Protein AF-A0A973M4M9-F1 (afdb_monomer_lite)

Secondary structure (DSSP, 8-state):
----EEEEEETTEEEEEE-HHHHHHS-HHHHHHHHHHHHHHHHTTHHHHHHHHHHHHHH-TT-HHHHHHHHHHHHHHHHHHHHHHTTTS-HHHHHHHHHHHHHHHHHHHTT-------S------------HHHHHHHHHHHHHHSPPPPPPHHHHHHHHHHHHHHHHHHHHHHHTHHHH-

Structure (mmCIF, N/CA/C/O backbone):
data_AF-A0A973M4M9-F1
#
_entry.id   AF-A0A973M4M9-F1
#
loop_
_atom_site.group_PDB
_atom_site.id
_atom_site.type_symbol
_atom_site.label_atom_id
_atom_site.label_alt_id
_atom_site.label_comp_id
_atom_site.label_asym_id
_atom_site.label_entity_id
_atom_site.label_seq_id
_atom_site.pdbx_PDB_ins_code
_atom_site.Cartn_x
_atom_site.Cartn_y
_atom_site.Cartn_z
_atom_site.occupancy
_atom_site.B_iso_or_equiv
_atom_site.auth_seq_id
_atom_site.auth_comp_id
_atom_site.auth_asym_id
_atom_site.auth_atom_id
_atom_site.pdbx_PDB_model_num
ATOM 1 N N . PRO A 1 1 ? -0.693 -11.745 26.666 1.00 42.72 1 PRO A N 1
ATOM 2 C CA . PRO A 1 1 ? -0.456 -12.417 25.364 1.00 42.72 1 PRO A CA 1
ATOM 3 C C . PRO A 1 1 ? 0.053 -11.351 24.389 1.00 42.72 1 PRO A C 1
ATOM 5 O O . PRO A 1 1 ? -0.573 -10.301 24.325 1.00 42.72 1 PRO A O 1
ATOM 8 N N . ALA A 1 2 ? 1.210 -11.543 23.747 1.00 35.94 2 ALA A N 1
ATOM 9 C CA . ALA A 1 2 ? 1.797 -10.510 22.885 1.00 35.94 2 ALA A CA 1
ATOM 10 C C . ALA A 1 2 ? 1.043 -10.424 21.538 1.00 35.94 2 ALA A C 1
ATOM 12 O O . ALA A 1 2 ? 0.691 -11.479 20.993 1.00 35.94 2 ALA A O 1
ATOM 13 N N . PRO A 1 3 ? 0.773 -9.218 21.001 1.00 38.19 3 PRO A N 1
ATOM 14 C CA . PRO A 1 3 ? -0.060 -9.056 19.824 1.00 38.19 3 PRO A CA 1
ATOM 15 C C . PRO A 1 3 ? 0.681 -9.384 18.505 1.00 38.19 3 PRO A C 1
ATOM 17 O O . PRO A 1 3 ? 1.151 -8.502 17.805 1.00 38.19 3 PRO A O 1
ATOM 20 N N . VAL A 1 4 ? 0.791 -10.657 18.122 1.00 42.91 4 VAL A N 1
ATOM 21 C CA . VAL A 1 4 ? 1.383 -11.103 16.842 1.00 42.91 4 VAL A CA 1
ATOM 22 C C . VAL A 1 4 ? 0.392 -11.002 15.669 1.00 42.91 4 VAL A C 1
ATOM 24 O O . VAL A 1 4 ? -0.742 -11.446 15.801 1.00 42.91 4 VAL A O 1
ATOM 27 N N . ALA A 1 5 ? 0.807 -10.510 14.502 1.00 43.62 5 ALA A N 1
ATOM 28 C CA . ALA A 1 5 ? 0.130 -10.777 13.230 1.00 43.62 5 ALA A CA 1
ATOM 29 C C . ALA A 1 5 ? 1.087 -11.561 12.321 1.00 43.62 5 ALA A C 1
ATOM 31 O O . ALA A 1 5 ? 2.200 -11.103 12.073 1.00 43.62 5 ALA A O 1
ATOM 32 N N . TYR A 1 6 ? 0.707 -12.750 11.849 1.00 42.56 6 TYR A N 1
ATOM 33 C CA . TYR A 1 6 ? 1.527 -13.493 10.886 1.00 42.56 6 TYR A CA 1
ATOM 34 C C . TYR A 1 6 ? 0.678 -14.136 9.789 1.00 42.56 6 TYR A C 1
ATOM 36 O O . TYR A 1 6 ? -0.364 -14.740 10.043 1.00 42.56 6 TYR A O 1
ATOM 44 N N . CYS A 1 7 ? 1.134 -13.996 8.545 1.00 42.53 7 CYS A N 1
ATOM 45 C CA . CYS A 1 7 ? 0.534 -14.650 7.390 1.00 42.53 7 CYS A CA 1
ATOM 46 C C . CYS A 1 7 ? 1.136 -16.048 7.225 1.00 42.53 7 CYS A C 1
ATOM 48 O O . CYS A 1 7 ? 2.317 -16.179 6.901 1.00 42.53 7 CYS A O 1
ATOM 50 N N . LEU A 1 8 ? 0.334 -17.099 7.404 1.00 39.50 8 LEU A N 1
ATOM 51 C CA . LEU A 1 8 ? 0.748 -18.459 7.062 1.00 39.50 8 LEU A CA 1
ATOM 52 C C . LEU A 1 8 ? 0.547 -18.715 5.562 1.00 39.50 8 LEU A C 1
ATOM 54 O O . LEU A 1 8 ? -0.585 -18.598 5.074 1.00 39.50 8 LEU A O 1
ATOM 58 N N . PRO A 1 9 ? 1.597 -19.117 4.819 1.00 33.47 9 PRO A N 1
ATOM 59 C CA . PRO A 1 9 ? 1.446 -19.604 3.455 1.00 33.47 9 PRO A CA 1
ATOM 60 C C . PRO A 1 9 ? 0.799 -21.000 3.473 1.00 33.47 9 PRO A C 1
ATOM 62 O O . PRO A 1 9 ? 1.471 -22.026 3.523 1.00 33.47 9 PRO A O 1
ATOM 65 N N . GLY A 1 10 ? -0.534 -21.044 3.451 1.00 29.58 10 GLY A N 1
ATOM 66 C CA . GLY A 1 10 ? -1.339 -22.266 3.406 1.00 29.58 10 GLY A CA 1
ATOM 67 C C . GLY A 1 10 ? -1.787 -22.626 1.988 1.00 29.58 10 GLY A C 1
ATOM 68 O O . GLY A 1 10 ? -2.979 -22.613 1.695 1.00 29.58 10 GLY A O 1
ATOM 69 N N . GLY A 1 11 ? -0.859 -22.932 1.078 1.00 49.34 11 GLY A N 1
ATOM 70 C CA . GLY A 1 11 ? -1.207 -23.384 -0.279 1.00 49.34 11 GLY A CA 1
ATOM 71 C C . GLY A 1 11 ? -2.169 -22.433 -1.015 1.00 49.34 11 GLY A C 1
ATOM 72 O O . GLY A 1 11 ? -1.791 -21.325 -1.376 1.00 49.34 11 GLY A O 1
ATOM 73 N N . SER A 1 12 ? -3.420 -22.853 -1.250 1.00 32.56 12 SER A N 1
ATOM 74 C CA . SER A 1 12 ? -4.441 -22.073 -1.975 1.00 32.56 12 SER A CA 1
ATOM 75 C C . SER A 1 12 ? -5.146 -20.979 -1.152 1.00 32.56 12 SER A C 1
ATOM 77 O O . SER A 1 12 ? -6.010 -20.285 -1.697 1.00 32.56 12 SER A O 1
ATOM 79 N N . ARG A 1 13 ? -4.815 -20.804 0.137 1.00 32.84 13 ARG A N 1
ATOM 80 C CA . ARG A 1 13 ? -5.370 -19.756 1.013 1.00 32.84 13 ARG A CA 1
ATOM 81 C C . ARG A 1 13 ? -4.283 -19.212 1.946 1.00 32.84 13 ARG A C 1
ATOM 83 O O . ARG A 1 13 ? -3.702 -19.975 2.710 1.00 32.84 13 ARG A O 1
ATOM 90 N N . SER A 1 14 ? -4.017 -17.903 1.922 1.00 36.62 14 SER A N 1
ATOM 91 C CA . SER A 1 14 ? -3.262 -17.286 3.021 1.00 36.62 14 SER A CA 1
ATOM 92 C C . SER A 1 14 ? -4.186 -17.143 4.227 1.00 36.62 14 SER A C 1
ATOM 94 O O . SER A 1 14 ? -5.365 -16.808 4.087 1.00 36.62 14 SER A O 1
ATOM 96 N N . VAL A 1 15 ? -3.663 -17.464 5.405 1.00 41.50 15 VAL A N 1
ATOM 97 C CA . VAL A 1 15 ? -4.360 -17.272 6.677 1.00 41.50 15 VAL A CA 1
ATOM 98 C C . VAL A 1 15 ? -3.626 -16.158 7.403 1.00 41.50 15 VAL A C 1
ATOM 100 O O . VAL A 1 15 ? -2.485 -16.355 7.819 1.00 41.50 15 VAL A O 1
ATOM 103 N N . THR A 1 16 ? -4.258 -14.991 7.518 1.00 52.88 16 THR A N 1
ATOM 104 C CA . THR A 1 16 ? -3.773 -13.924 8.395 1.00 52.88 16 THR A CA 1
ATOM 105 C C . THR A 1 16 ? -4.177 -14.291 9.816 1.00 52.88 16 THR A C 1
ATOM 107 O O . THR A 1 16 ? -5.360 -14.294 10.155 1.00 52.88 16 THR A O 1
ATOM 110 N N . VAL A 1 17 ? -3.203 -14.659 10.641 1.00 54.50 17 VAL A N 1
ATOM 111 C CA . VAL A 1 17 ? -3.420 -14.903 12.065 1.00 54.50 17 VAL A CA 1
ATOM 112 C C . VAL A 1 17 ? -3.182 -13.586 12.784 1.00 54.50 17 VAL A C 1
ATOM 114 O O . VAL A 1 17 ? -2.033 -13.178 12.926 1.00 54.50 17 VAL A O 1
ATOM 117 N N . LEU A 1 18 ? -4.254 -12.921 13.218 1.00 62.88 18 LEU A N 1
ATOM 118 C CA . LEU A 1 18 ? -4.167 -11.897 14.255 1.00 62.88 18 LEU A CA 1
ATOM 119 C C . LEU A 1 18 ? -4.193 -12.601 15.609 1.00 62.88 18 LEU A C 1
ATOM 121 O O . LEU A 1 18 ? -5.065 -13.418 15.890 1.00 62.88 18 LEU A O 1
ATOM 125 N N . SER A 1 19 ? -3.225 -12.282 16.446 1.00 64.75 19 SER A N 1
ATOM 126 C CA . SER A 1 19 ? -3.200 -12.668 17.851 1.00 64.75 19 SER A CA 1
ATOM 127 C C . SER A 1 19 ? -4.411 -12.134 18.603 1.00 64.75 19 SER A C 1
ATOM 129 O O . SER A 1 19 ? -4.920 -11.049 18.314 1.00 64.75 19 SER A O 1
ATOM 131 N N . ASP A 1 20 ? -4.788 -12.854 19.656 1.00 63.81 20 ASP A N 1
ATOM 132 C CA . ASP A 1 20 ? -5.848 -12.431 20.569 1.00 63.81 20 ASP A CA 1
ATOM 133 C C . ASP A 1 20 ? -5.579 -11.037 21.155 1.00 63.81 20 ASP A C 1
ATOM 135 O O . ASP A 1 20 ? -6.483 -10.214 21.211 1.00 63.81 20 ASP A O 1
ATOM 139 N N . GLY A 1 21 ? -4.320 -10.717 21.483 1.00 64.94 21 GLY A N 1
ATOM 140 C CA . GLY A 1 21 ? -3.955 -9.394 22.004 1.00 64.94 21 GLY A CA 1
ATOM 141 C C . GLY A 1 21 ? -4.169 -8.255 21.001 1.00 64.94 21 GLY A C 1
ATOM 142 O O . GLY A 1 21 ? -4.516 -7.146 21.394 1.00 64.94 21 GLY A O 1
ATOM 143 N N . LEU A 1 22 ? -3.997 -8.516 19.701 1.00 69.75 22 LEU A N 1
ATOM 144 C CA . LEU A 1 22 ? -4.228 -7.514 18.660 1.00 69.75 22 LEU A CA 1
ATOM 145 C C . LEU A 1 22 ? -5.723 -7.389 18.352 1.00 69.75 22 LEU A C 1
ATOM 147 O O . LEU A 1 22 ? -6.211 -6.286 18.126 1.00 69.75 22 LEU A O 1
ATOM 151 N N . MET A 1 23 ? -6.458 -8.503 18.400 1.00 74.50 23 MET A N 1
ATOM 152 C CA . MET A 1 23 ? -7.918 -8.496 18.286 1.00 74.50 23 MET A CA 1
ATOM 153 C C . MET A 1 23 ? -8.591 -7.761 19.451 1.00 74.50 23 MET A C 1
ATOM 155 O O . MET A 1 23 ? -9.601 -7.102 19.234 1.00 74.50 23 MET A O 1
ATOM 159 N N . GLU A 1 24 ? -8.034 -7.835 20.663 1.00 76.00 24 GLU A N 1
ATOM 160 C CA . GLU A 1 24 ? -8.514 -7.083 21.831 1.00 76.00 24 GLU A CA 1
ATOM 161 C C . GLU A 1 24 ? -8.153 -5.590 21.770 1.00 76.00 24 GLU A C 1
ATOM 163 O O . GLU A 1 24 ? -8.906 -4.755 22.270 1.00 76.00 24 GLU A O 1
ATOM 168 N N . ALA A 1 25 ? -7.016 -5.241 21.160 1.00 81.06 25 ALA A N 1
ATOM 169 C CA . ALA A 1 25 ? -6.562 -3.855 21.041 1.00 81.06 25 ALA A CA 1
ATOM 170 C C . ALA A 1 25 ? -7.291 -3.062 19.941 1.00 81.06 25 ALA A C 1
ATOM 172 O O . ALA A 1 25 ? -7.402 -1.839 20.039 1.00 81.06 25 ALA A O 1
ATOM 173 N N . LEU A 1 26 ? -7.773 -3.737 18.893 1.00 86.75 26 LEU A N 1
ATOM 174 C CA . LEU A 1 26 ? -8.468 -3.114 17.768 1.00 86.75 26 LEU A CA 1
ATOM 175 C C . LEU A 1 26 ? -9.969 -2.980 18.053 1.00 86.75 26 LEU A C 1
ATOM 177 O O . LEU A 1 26 ? -10.656 -3.937 18.405 1.00 86.75 26 LEU A O 1
ATOM 181 N N . THR A 1 27 ? -10.525 -1.798 17.806 1.00 91.00 27 THR A N 1
ATOM 182 C CA . THR A 1 27 ? -11.980 -1.630 17.722 1.00 91.00 27 THR A CA 1
ATOM 183 C C . THR A 1 27 ? -12.542 -2.398 16.516 1.00 91.00 27 THR A C 1
ATOM 185 O O . THR A 1 27 ? -11.815 -2.649 15.552 1.00 91.00 27 THR A O 1
ATOM 188 N N . PRO A 1 28 ? -13.851 -2.719 16.482 1.00 91.62 28 PRO A N 1
ATOM 189 C CA . PRO A 1 28 ? -14.446 -3.447 15.357 1.00 91.62 28 PRO A CA 1
ATOM 190 C C . PRO A 1 28 ? -14.225 -2.792 13.984 1.00 91.62 28 PRO A C 1
ATOM 192 O O . PRO A 1 28 ? -14.084 -3.498 12.990 1.00 91.62 28 PRO A O 1
ATOM 195 N N . ALA A 1 29 ? -14.171 -1.455 13.934 1.00 91.19 29 ALA A N 1
ATOM 196 C CA . ALA A 1 29 ? -13.913 -0.704 12.705 1.00 91.19 29 ALA A CA 1
ATOM 197 C C . ALA A 1 29 ? -12.436 -0.757 12.274 1.00 91.19 29 ALA A C 1
ATOM 199 O O . ALA A 1 29 ? -12.136 -0.801 11.085 1.00 91.19 29 ALA A O 1
ATOM 200 N N . GLU A 1 30 ? -11.501 -0.770 13.227 1.00 91.38 30 GLU A N 1
ATOM 201 C CA . GLU A 1 30 ? -10.078 -0.949 12.918 1.00 91.38 30 GLU A CA 1
ATOM 202 C C . GLU A 1 30 ? -9.797 -2.384 12.478 1.00 91.38 30 GLU A C 1
ATOM 204 O O . GLU A 1 30 ? -9.071 -2.603 11.514 1.00 91.38 30 GLU A O 1
ATOM 209 N N . LEU A 1 31 ? -10.422 -3.365 13.133 1.00 91.00 31 LEU A N 1
ATOM 210 C CA . LEU A 1 31 ? -10.310 -4.767 12.755 1.00 91.00 31 LEU A CA 1
ATOM 211 C C . LEU A 1 31 ? -10.853 -5.010 11.343 1.00 91.00 31 LEU A C 1
ATOM 213 O O . LEU A 1 31 ? -10.204 -5.700 10.559 1.00 91.00 31 LEU A O 1
ATOM 217 N N . SER A 1 32 ? -12.008 -4.434 10.987 1.00 90.44 32 SER A N 1
ATOM 218 C CA . SER A 1 32 ? -12.533 -4.556 9.623 1.00 90.44 32 SER A CA 1
ATOM 219 C C . SER A 1 32 ? -11.605 -3.909 8.595 1.00 90.44 32 SER A C 1
ATOM 221 O O . SER A 1 32 ? -11.372 -4.506 7.547 1.00 90.44 32 SER A O 1
ATOM 223 N N . ALA A 1 33 ? -11.007 -2.755 8.912 1.00 92.94 33 ALA A N 1
ATOM 224 C CA . ALA A 1 33 ? -10.018 -2.109 8.051 1.00 92.94 33 ALA A CA 1
ATOM 225 C C . ALA A 1 33 ? -8.774 -2.990 7.827 1.00 92.94 33 ALA A C 1
ATOM 227 O O . ALA A 1 33 ? -8.322 -3.131 6.690 1.00 92.94 33 ALA A O 1
ATOM 228 N N . VAL A 1 34 ? -8.258 -3.636 8.882 1.00 90.75 34 VAL A N 1
ATOM 229 C CA . VAL A 1 34 ? -7.148 -4.601 8.770 1.00 90.75 34 VAL A CA 1
ATOM 230 C C . VAL A 1 34 ? -7.562 -5.789 7.907 1.00 90.75 34 VAL A C 1
ATOM 232 O O . VAL A 1 34 ? -6.839 -6.162 6.992 1.00 90.75 34 VAL A O 1
ATOM 235 N N . VAL A 1 35 ? -8.745 -6.363 8.124 1.00 90.56 35 VAL A N 1
ATOM 236 C CA . VAL A 1 35 ? -9.227 -7.499 7.322 1.00 90.56 35 VAL A CA 1
ATOM 237 C C . VAL A 1 35 ? -9.377 -7.132 5.843 1.00 90.56 35 VAL A C 1
ATOM 239 O O . VAL A 1 35 ? -9.011 -7.934 4.982 1.00 90.56 35 VAL A O 1
ATOM 242 N N . ASP A 1 36 ? -9.874 -5.937 5.525 1.00 91.25 36 ASP A N 1
ATOM 243 C CA . ASP A 1 36 ? -9.993 -5.466 4.142 1.00 91.25 36 ASP A CA 1
ATOM 244 C C . ASP A 1 36 ? -8.617 -5.242 3.491 1.00 91.25 36 ASP A C 1
ATOM 246 O O . ASP A 1 36 ? -8.422 -5.627 2.332 1.00 91.25 36 ASP A O 1
ATOM 250 N N . HIS A 1 37 ? -7.643 -4.715 4.242 1.00 92.50 37 HIS A N 1
ATOM 251 C CA . HIS A 1 37 ? -6.241 -4.604 3.820 1.00 92.50 37 HIS A CA 1
ATOM 252 C C . HIS A 1 37 ? -5.634 -5.989 3.516 1.00 92.50 37 HIS A C 1
ATOM 254 O O . HIS A 1 37 ? -5.105 -6.231 2.431 1.00 92.50 37 HIS A O 1
ATOM 260 N N . GLU A 1 38 ? -5.784 -6.950 4.424 1.00 87.44 38 GLU A N 1
ATOM 261 C CA . GLU A 1 38 ? -5.279 -8.323 4.271 1.00 87.44 38 GLU A CA 1
ATOM 262 C C . GLU A 1 38 ? -5.944 -9.059 3.099 1.00 87.44 38 GLU A C 1
ATOM 264 O O . GLU A 1 38 ? -5.306 -9.754 2.297 1.00 87.44 38 GLU A O 1
ATOM 269 N N . ARG A 1 39 ? -7.251 -8.849 2.923 1.00 87.94 39 ARG A N 1
ATOM 270 C CA . ARG A 1 39 ? -7.996 -9.367 1.775 1.00 87.94 39 ARG A CA 1
ATOM 271 C C . ARG A 1 39 ? -7.495 -8.766 0.461 1.00 87.94 39 ARG A C 1
ATOM 273 O O . ARG A 1 39 ? -7.525 -9.458 -0.564 1.00 87.94 39 ARG A O 1
ATOM 280 N N . ALA A 1 40 ? -7.025 -7.519 0.450 1.00 89.69 40 ALA A N 1
ATOM 281 C CA . ALA A 1 40 ? -6.429 -6.909 -0.736 1.00 89.69 40 ALA A CA 1
ATOM 282 C C . ALA A 1 40 ? -5.170 -7.670 -1.179 1.00 89.69 40 ALA A C 1
ATOM 284 O O . ALA A 1 40 ? -5.075 -8.047 -2.348 1.00 89.69 40 ALA A O 1
ATOM 285 N N . HIS A 1 41 ? -4.272 -8.015 -0.250 1.00 86.81 41 HIS A N 1
ATOM 286 C CA . HIS A 1 41 ? -3.078 -8.826 -0.544 1.00 86.81 41 HIS A CA 1
ATOM 287 C C . HIS A 1 41 ? -3.417 -10.182 -1.161 1.00 86.81 41 HIS A C 1
ATOM 289 O O . HIS A 1 41 ? -2.766 -10.631 -2.112 1.00 86.81 41 HIS A O 1
ATOM 295 N N . LEU A 1 42 ? -4.469 -10.818 -0.650 1.00 85.69 42 LEU A N 1
ATOM 296 C CA . LEU A 1 42 ? -4.976 -12.092 -1.149 1.00 85.69 42 LEU A CA 1
ATOM 297 C C . LEU A 1 42 ? -5.574 -11.997 -2.551 1.00 85.69 42 LEU A C 1
ATOM 299 O O . LEU A 1 42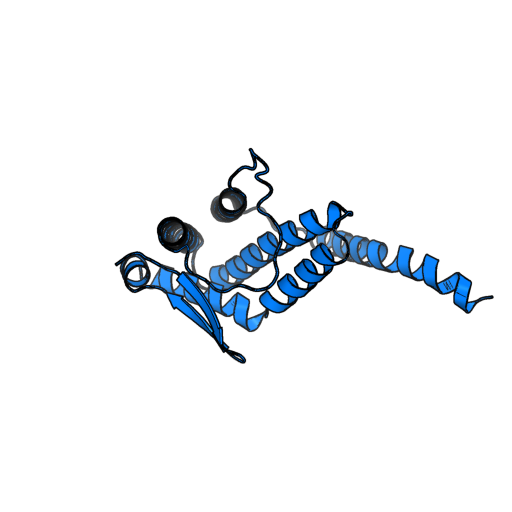 ? -5.236 -12.782 -3.439 1.00 85.69 42 LEU A O 1
ATOM 303 N N . THR A 1 43 ? -6.478 -11.042 -2.750 1.00 87.94 43 THR A N 1
ATOM 304 C CA . THR A 1 43 ? -7.224 -10.884 -4.006 1.00 87.94 43 THR A CA 1
ATOM 305 C C . THR A 1 43 ? -6.338 -10.386 -5.142 1.00 87.94 43 THR A C 1
ATOM 307 O O . THR A 1 43 ? -6.480 -10.857 -6.270 1.00 87.94 43 THR A O 1
ATOM 310 N N . GLN A 1 44 ? -5.387 -9.499 -4.845 1.00 87.69 44 GLN A N 1
ATOM 311 C CA . GLN A 1 44 ? -4.434 -8.950 -5.813 1.00 87.69 44 GLN A CA 1
ATOM 312 C C . GLN A 1 44 ? -3.145 -9.782 -5.916 1.00 87.69 44 GLN A C 1
ATOM 314 O O . GLN A 1 44 ? -2.288 -9.498 -6.750 1.00 87.69 44 GLN A O 1
ATOM 319 N N . ARG A 1 45 ? -3.025 -10.852 -5.114 1.00 87.50 45 ARG A N 1
ATOM 320 C CA . ARG A 1 45 ? -1.905 -11.809 -5.116 1.00 87.50 45 ARG A CA 1
ATOM 321 C C . ARG A 1 45 ? -0.538 -11.130 -5.014 1.00 87.50 45 ARG A C 1
ATOM 323 O O . ARG A 1 45 ? 0.415 -11.539 -5.678 1.00 87.50 45 ARG A O 1
ATOM 330 N N . HIS A 1 46 ? -0.429 -10.115 -4.161 1.00 87.00 46 HIS A N 1
ATOM 331 C CA . HIS A 1 46 ? 0.778 -9.293 -4.039 1.00 87.00 46 HIS A CA 1
ATOM 332 C C . HIS A 1 46 ? 2.047 -10.105 -3.738 1.00 87.00 46 HIS A C 1
ATOM 334 O O . HIS A 1 46 ? 3.124 -9.771 -4.224 1.00 87.00 46 HIS A O 1
ATOM 340 N N . HIS A 1 47 ? 1.918 -11.231 -3.033 1.00 84.44 47 HIS A N 1
ATOM 341 C CA . HIS A 1 47 ? 3.018 -12.163 -2.780 1.00 84.44 47 HIS A CA 1
ATOM 342 C C . HIS A 1 47 ? 3.708 -12.666 -4.062 1.00 84.44 47 HIS A C 1
ATOM 344 O O . HIS A 1 47 ? 4.932 -12.750 -4.088 1.00 84.44 47 HIS A O 1
ATOM 350 N N . LEU A 1 48 ? 2.964 -12.938 -5.145 1.00 88.38 48 LEU A N 1
ATOM 351 C CA . LEU A 1 48 ? 3.553 -13.385 -6.416 1.00 88.38 48 LEU A CA 1
ATOM 352 C C . LEU A 1 48 ? 4.413 -12.290 -7.048 1.00 88.38 48 LEU A C 1
ATOM 354 O O . LEU A 1 48 ? 5.501 -12.563 -7.553 1.00 88.38 48 LEU A O 1
ATOM 358 N N . LEU A 1 49 ? 3.933 -11.046 -6.995 1.00 87.62 49 LEU A N 1
ATOM 359 C CA . LEU A 1 49 ? 4.669 -9.892 -7.497 1.00 87.62 49 LEU A CA 1
ATOM 360 C C . LEU A 1 49 ? 5.957 -9.686 -6.692 1.00 87.62 49 LEU A C 1
ATOM 362 O O . LEU A 1 49 ? 7.032 -9.541 -7.271 1.00 87.62 49 LEU A O 1
ATOM 366 N N . LEU A 1 50 ? 5.867 -9.739 -5.362 1.00 88.25 50 LEU A N 1
ATOM 367 C CA . LEU A 1 50 ? 7.032 -9.600 -4.491 1.00 88.25 50 LEU A CA 1
ATOM 368 C C . LEU A 1 50 ? 8.048 -10.725 -4.704 1.00 88.25 50 LEU A C 1
ATOM 370 O O . LEU A 1 50 ? 9.243 -10.443 -4.719 1.00 88.25 50 LEU A O 1
ATOM 374 N N . TRP A 1 51 ? 7.606 -11.966 -4.933 1.00 90.38 51 TRP A N 1
ATOM 375 C CA . TRP A 1 51 ? 8.498 -13.073 -5.291 1.00 90.38 51 TRP A CA 1
ATOM 376 C C . TRP A 1 51 ? 9.201 -12.856 -6.627 1.00 90.38 51 TRP A C 1
ATOM 378 O O . TRP A 1 51 ? 10.390 -13.139 -6.724 1.00 90.38 51 TRP A O 1
ATOM 388 N N . ALA A 1 52 ? 8.519 -12.315 -7.638 1.00 88.38 52 ALA A N 1
ATOM 389 C CA . ALA A 1 52 ? 9.152 -12.004 -8.918 1.00 88.38 52 ALA A CA 1
ATOM 390 C C . ALA A 1 52 ? 10.263 -10.949 -8.764 1.00 88.38 52 ALA A C 1
ATOM 392 O O . ALA A 1 52 ? 11.367 -11.130 -9.277 1.00 88.38 52 ALA A O 1
ATOM 393 N N . PHE A 1 53 ? 10.005 -9.877 -8.009 1.00 87.56 53 PHE A N 1
ATOM 394 C CA . PHE A 1 53 ? 11.014 -8.849 -7.730 1.00 87.56 53 PHE A CA 1
ATOM 395 C C . PHE A 1 53 ? 12.138 -9.351 -6.822 1.00 87.56 53 PHE A C 1
ATOM 397 O O . PHE A 1 53 ? 13.280 -8.923 -6.965 1.00 87.56 53 PHE A O 1
ATOM 404 N N . GLU A 1 54 ? 11.837 -10.269 -5.910 1.00 87.88 54 GLU A N 1
ATOM 405 C CA . GLU A 1 54 ? 12.836 -10.900 -5.057 1.00 87.88 54 GLU A CA 1
ATOM 406 C C . GLU A 1 54 ? 13.749 -11.840 -5.858 1.00 87.88 54 GLU A C 1
ATOM 408 O O . GLU A 1 54 ? 14.969 -11.743 -5.755 1.00 87.88 54 GLU A O 1
ATOM 413 N N . ALA A 1 55 ? 13.184 -12.667 -6.741 1.00 88.25 55 ALA A N 1
ATOM 414 C CA . ALA A 1 55 ? 13.950 -13.488 -7.674 1.00 88.25 55 ALA A CA 1
ATOM 415 C C . ALA A 1 55 ? 14.816 -12.622 -8.600 1.00 88.25 55 ALA A C 1
ATOM 417 O O . ALA A 1 55 ? 15.982 -12.933 -8.835 1.00 88.25 55 ALA A O 1
ATOM 418 N N . TRP A 1 56 ? 14.282 -11.494 -9.077 1.00 87.62 56 TRP A N 1
ATOM 419 C CA . TRP A 1 56 ? 15.043 -10.542 -9.881 1.00 87.62 56 TRP A CA 1
ATOM 420 C C . TRP A 1 56 ? 16.218 -9.931 -9.100 1.00 87.62 56 TRP A C 1
ATOM 422 O O . TRP A 1 56 ? 17.345 -9.913 -9.598 1.00 87.62 56 TRP A O 1
ATOM 432 N N . ARG A 1 57 ? 15.985 -9.493 -7.857 1.00 88.00 57 ARG A N 1
ATOM 433 C CA . ARG A 1 57 ? 17.029 -8.991 -6.949 1.00 88.00 57 ARG A CA 1
ATOM 434 C C . ARG A 1 57 ? 18.139 -10.020 -6.735 1.00 88.00 57 ARG A C 1
ATOM 436 O O . ARG A 1 57 ? 19.311 -9.654 -6.758 1.00 88.00 57 ARG A O 1
ATOM 443 N N . GLN A 1 58 ? 17.780 -11.289 -6.552 1.00 88.56 58 GLN A N 1
ATOM 444 C CA . GLN A 1 58 ? 18.739 -12.380 -6.354 1.00 88.56 58 GLN A CA 1
ATOM 445 C C . GLN A 1 58 ? 19.502 -12.750 -7.633 1.00 88.56 58 GLN A C 1
ATOM 447 O O . GLN A 1 58 ? 20.681 -13.079 -7.558 1.00 88.56 58 GLN A O 1
ATOM 452 N N . ALA A 1 59 ? 18.863 -12.674 -8.803 1.00 87.56 59 ALA A N 1
ATOM 453 C CA . ALA A 1 59 ? 19.493 -12.983 -10.087 1.00 87.56 59 ALA A CA 1
ATOM 454 C C . ALA A 1 59 ? 20.459 -11.885 -10.569 1.00 87.56 59 ALA A C 1
ATOM 456 O O . ALA A 1 59 ? 21.402 -12.173 -11.303 1.00 87.56 59 ALA A O 1
ATOM 457 N N . LEU A 1 60 ? 20.222 -10.628 -10.174 1.00 87.06 60 LEU A N 1
ATOM 458 C CA . LEU A 1 60 ? 20.992 -9.453 -10.599 1.00 87.06 60 LEU A CA 1
ATOM 459 C C . LEU A 1 60 ? 21.443 -8.599 -9.390 1.00 87.06 60 LEU A C 1
ATOM 461 O O . LEU A 1 60 ? 21.082 -7.419 -9.289 1.00 87.06 60 LEU A O 1
ATOM 465 N N . PRO A 1 61 ? 22.240 -9.162 -8.460 1.00 81.81 61 PRO A N 1
ATOM 466 C CA . PRO A 1 61 ? 22.582 -8.507 -7.194 1.00 81.81 61 PRO A CA 1
ATOM 467 C C . PRO A 1 61 ? 23.543 -7.321 -7.356 1.00 81.81 61 PRO A C 1
ATOM 469 O O . PRO A 1 61 ? 23.573 -6.436 -6.505 1.00 81.81 61 PRO A O 1
ATOM 472 N N . TRP A 1 62 ? 24.310 -7.269 -8.450 1.00 84.25 62 TRP A N 1
ATOM 473 C CA . TRP A 1 62 ? 25.228 -6.162 -8.745 1.00 84.25 62 TRP A CA 1
ATOM 474 C C . TRP A 1 62 ? 24.524 -4.912 -9.289 1.00 84.25 62 TRP A C 1
ATOM 476 O O . TRP A 1 62 ? 25.147 -3.856 -9.388 1.00 84.25 62 TRP A O 1
ATOM 486 N N . LEU A 1 63 ? 23.243 -5.009 -9.664 1.00 85.00 63 LEU A N 1
ATOM 487 C CA . LEU A 1 63 ? 22.463 -3.860 -10.110 1.00 85.00 63 LEU A CA 1
ATOM 488 C C . LEU A 1 63 ? 21.788 -3.201 -8.898 1.00 85.00 63 LEU A C 1
ATOM 490 O O . LEU A 1 63 ? 20.841 -3.770 -8.357 1.00 85.00 63 LEU A O 1
ATOM 494 N N . PRO A 1 64 ? 22.183 -1.983 -8.484 1.00 81.19 64 PRO A N 1
ATOM 495 C CA . PRO A 1 64 ? 21.564 -1.312 -7.336 1.00 81.19 64 PRO A CA 1
ATOM 496 C C . PRO A 1 64 ? 20.062 -1.063 -7.544 1.00 81.19 64 PRO A C 1
ATOM 498 O O . PRO A 1 64 ? 19.282 -1.045 -6.592 1.00 81.19 64 PRO A O 1
ATOM 501 N N . THR A 1 65 ? 19.635 -0.941 -8.804 1.00 85.38 65 THR A N 1
ATOM 502 C CA . THR A 1 65 ? 18.232 -0.773 -9.184 1.00 85.38 65 THR A CA 1
ATOM 503 C C . THR A 1 65 ? 17.363 -1.971 -8.810 1.00 85.38 65 THR A C 1
ATOM 505 O O . THR A 1 65 ? 16.178 -1.770 -8.564 1.00 85.38 65 THR A O 1
ATOM 508 N N . SER A 1 66 ? 17.902 -3.192 -8.711 1.00 82.94 66 SER A N 1
ATOM 509 C CA . SER A 1 66 ? 17.110 -4.380 -8.362 1.00 82.94 66 SER A CA 1
ATOM 510 C C . SER A 1 66 ? 16.648 -4.339 -6.898 1.00 82.94 66 SER A C 1
ATOM 512 O O . SER A 1 66 ? 15.475 -4.580 -6.607 1.00 82.94 66 SER A O 1
ATOM 514 N N . ARG A 1 67 ? 17.532 -3.910 -5.984 1.00 83.19 67 ARG A N 1
ATOM 515 C CA . ARG A 1 67 ? 17.210 -3.658 -4.568 1.00 83.19 67 ARG A CA 1
ATOM 516 C C . ARG A 1 67 ? 16.191 -2.532 -4.415 1.00 83.19 67 ARG A C 1
ATOM 518 O O . ARG A 1 67 ? 15.162 -2.730 -3.773 1.00 83.19 67 ARG A O 1
ATOM 525 N N . LEU A 1 68 ? 16.447 -1.387 -5.053 1.00 87.06 68 LEU A N 1
ATOM 526 C CA . LEU A 1 68 ? 15.548 -0.227 -5.003 1.00 87.06 68 LEU A CA 1
ATOM 527 C C . LEU A 1 68 ? 14.161 -0.561 -5.561 1.00 87.06 68 LEU A C 1
ATOM 529 O O . LEU A 1 68 ? 13.150 -0.185 -4.976 1.00 87.06 68 LEU A O 1
ATOM 533 N N . SER A 1 69 ? 14.102 -1.325 -6.654 1.00 86.44 69 SER A N 1
ATOM 534 C CA . SER A 1 69 ? 12.835 -1.760 -7.246 1.00 86.44 69 SER A CA 1
ATOM 535 C C . SER A 1 69 ? 12.064 -2.678 -6.303 1.00 86.44 69 SER A C 1
ATOM 537 O O . SER A 1 69 ? 10.868 -2.483 -6.105 1.00 86.44 69 SER A O 1
ATOM 539 N N . ARG A 1 70 ? 12.735 -3.646 -5.663 1.00 86.94 70 ARG A N 1
ATOM 540 C CA . ARG A 1 70 ? 12.091 -4.532 -4.684 1.00 86.94 70 ARG A CA 1
ATOM 541 C C . ARG A 1 70 ? 11.524 -3.753 -3.496 1.00 86.94 70 ARG A C 1
ATOM 543 O O . ARG A 1 70 ? 10.416 -4.066 -3.058 1.00 86.94 70 ARG A O 1
ATOM 550 N N . GLN A 1 71 ? 12.248 -2.756 -2.991 1.00 86.12 71 GLN A N 1
ATOM 551 C CA . GLN A 1 71 ? 11.787 -1.894 -1.900 1.00 86.12 71 GLN A CA 1
ATOM 552 C C . GLN A 1 71 ? 10.588 -1.040 -2.328 1.00 86.12 71 GLN A C 1
ATOM 554 O O . GLN A 1 71 ? 9.557 -1.046 -1.655 1.00 86.12 71 GLN A O 1
ATOM 559 N N . ALA A 1 72 ? 10.696 -0.364 -3.474 1.00 89.44 72 ALA A N 1
ATOM 560 C CA . ALA A 1 72 ? 9.638 0.483 -4.011 1.00 89.44 72 ALA A CA 1
ATOM 561 C C . ALA A 1 72 ? 8.343 -0.309 -4.235 1.00 89.44 72 ALA A C 1
ATOM 563 O O . ALA A 1 72 ? 7.281 0.113 -3.789 1.00 89.44 72 ALA A O 1
ATOM 564 N N . VAL A 1 73 ? 8.428 -1.494 -4.847 1.00 90.12 73 VAL A N 1
ATOM 565 C CA . VAL A 1 73 ? 7.258 -2.358 -5.071 1.00 90.12 73 VAL A CA 1
ATOM 566 C C . VAL A 1 73 ? 6.647 -2.825 -3.753 1.00 90.12 73 VAL A C 1
ATOM 568 O O . VAL A 1 73 ? 5.426 -2.850 -3.649 1.00 90.12 73 VAL A O 1
ATOM 571 N N . SER A 1 74 ? 7.460 -3.128 -2.734 1.00 89.12 74 SER A N 1
ATOM 572 C CA . SER A 1 74 ? 6.953 -3.443 -1.389 1.00 89.12 74 SER A CA 1
ATOM 573 C C . SER A 1 74 ? 6.091 -2.315 -0.836 1.00 89.12 74 SER A C 1
ATOM 575 O O . SER A 1 74 ? 4.973 -2.552 -0.397 1.00 89.12 74 SER A O 1
ATOM 577 N N . SER A 1 75 ? 6.606 -1.086 -0.880 1.00 89.75 75 SER A N 1
ATOM 578 C CA . SER A 1 75 ? 5.914 0.077 -0.329 1.00 89.75 75 SER A CA 1
ATOM 579 C C . SER A 1 75 ? 4.642 0.402 -1.121 1.00 89.75 75 SER A C 1
ATOM 581 O O . SER A 1 75 ? 3.589 0.639 -0.537 1.00 89.75 75 SER A O 1
ATOM 583 N N . LEU 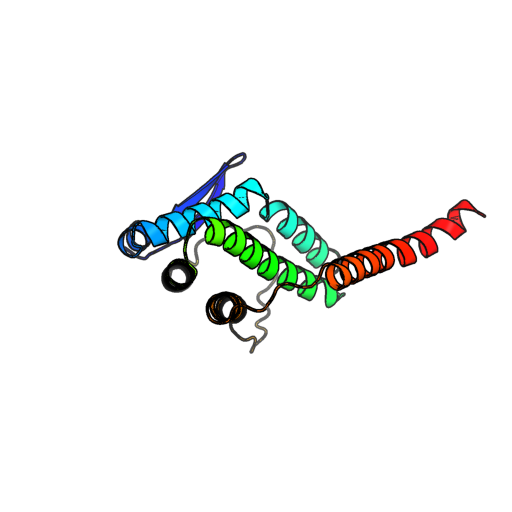A 1 76 ? 4.701 0.317 -2.454 1.00 91.06 76 LEU A N 1
ATOM 584 C CA . LEU A 1 76 ? 3.541 0.525 -3.324 1.00 91.06 76 LEU A CA 1
ATOM 585 C C . LEU A 1 76 ? 2.442 -0.521 -3.097 1.00 91.06 76 LEU A C 1
ATOM 587 O O . LEU A 1 76 ? 1.266 -0.177 -3.112 1.00 91.06 76 LEU A O 1
ATOM 591 N N . VAL A 1 77 ? 2.810 -1.781 -2.864 1.00 91.62 77 VAL A N 1
ATOM 592 C CA . VAL A 1 77 ? 1.871 -2.864 -2.535 1.00 91.62 77 VAL A CA 1
ATOM 593 C C . VAL A 1 77 ? 1.109 -2.570 -1.239 1.00 91.62 77 VAL A C 1
ATOM 595 O O . VAL A 1 77 ? -0.114 -2.700 -1.214 1.00 91.62 77 VAL A O 1
ATOM 598 N N . GLU A 1 78 ? 1.802 -2.111 -0.195 1.00 90.81 78 GLU A N 1
ATOM 599 C CA . GLU A 1 78 ? 1.169 -1.688 1.062 1.00 90.81 78 GLU A CA 1
ATOM 600 C C . GLU A 1 78 ? 0.223 -0.501 0.842 1.00 90.81 78 GLU A C 1
ATOM 602 O O . GLU A 1 78 ? -0.915 -0.509 1.307 1.00 90.81 78 GLU A O 1
ATOM 607 N N . MET A 1 79 ? 0.661 0.495 0.065 1.00 93.25 79 MET A N 1
ATOM 608 C CA . MET A 1 79 ? -0.154 1.664 -0.274 1.00 93.25 79 MET A CA 1
ATOM 609 C C . MET A 1 79 ? -1.419 1.302 -1.066 1.00 93.25 79 MET A C 1
ATOM 611 O O . MET A 1 79 ? -2.458 1.930 -0.852 1.00 93.25 79 MET A O 1
ATOM 615 N N . LEU A 1 80 ? -1.343 0.312 -1.962 1.00 92.38 80 LEU A N 1
ATOM 616 C CA . LEU A 1 80 ? -2.488 -0.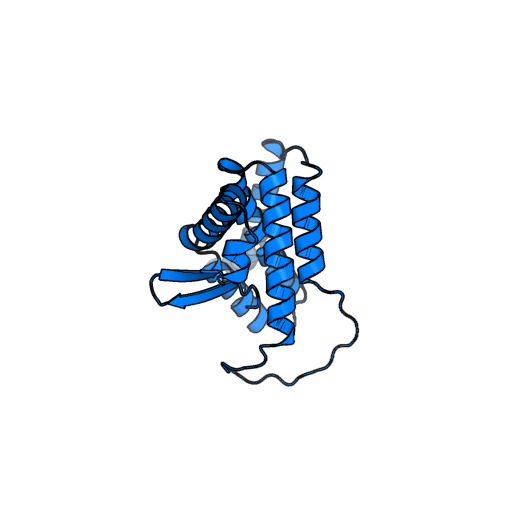201 -2.720 1.00 92.38 80 LEU A CA 1
ATOM 617 C C . LEU A 1 80 ? -3.463 -0.974 -1.831 1.00 92.38 80 LEU A C 1
ATOM 619 O O . LEU A 1 80 ? -4.676 -0.847 -2.003 1.00 92.38 80 LEU A O 1
ATOM 623 N N . ALA A 1 81 ? -2.954 -1.765 -0.886 1.00 91.00 81 ALA A N 1
ATOM 624 C CA . ALA A 1 81 ? -3.787 -2.463 0.086 1.00 91.00 81 ALA A CA 1
ATOM 625 C C . ALA A 1 81 ? -4.512 -1.470 1.014 1.00 91.00 81 ALA A C 1
ATOM 627 O O . ALA A 1 81 ? -5.720 -1.601 1.224 1.00 91.00 81 ALA A O 1
ATOM 628 N N . ASP A 1 82 ? -3.826 -0.413 1.460 1.00 93.19 82 ASP A N 1
ATOM 629 C CA . ASP A 1 82 ? -4.444 0.703 2.184 1.00 93.19 82 ASP A CA 1
ATOM 630 C C . ASP A 1 82 ? -5.556 1.356 1.357 1.00 93.19 82 ASP A C 1
ATOM 632 O O . ASP A 1 82 ? -6.656 1.557 1.859 1.00 93.19 82 ASP A O 1
ATOM 636 N N . ASP A 1 83 ? -5.332 1.620 0.066 1.00 93.69 83 ASP A N 1
ATOM 637 C CA . ASP A 1 83 ? -6.357 2.209 -0.808 1.00 93.69 83 ASP A CA 1
ATOM 638 C C . ASP A 1 83 ? -7.598 1.337 -0.996 1.00 93.69 83 ASP A C 1
ATOM 640 O O . ASP A 1 83 ? -8.679 1.856 -1.285 1.00 93.69 83 ASP A O 1
ATOM 644 N N . VAL A 1 84 ? -7.471 0.017 -0.854 1.00 93.56 84 VAL A N 1
ATOM 645 C CA . VAL A 1 84 ? -8.632 -0.877 -0.822 1.00 93.56 84 VAL A CA 1
ATOM 646 C C . VAL A 1 84 ? -9.392 -0.707 0.491 1.00 93.56 84 VAL A C 1
ATOM 648 O O . VAL A 1 84 ? -10.606 -0.512 0.440 1.00 93.56 84 VAL A O 1
ATOM 651 N N . ALA A 1 85 ? -8.700 -0.706 1.633 1.00 92.94 85 ALA A N 1
ATOM 652 C CA . ALA A 1 85 ? -9.312 -0.521 2.951 1.00 92.94 85 ALA A CA 1
ATOM 653 C C . ALA A 1 85 ? -9.974 0.862 3.112 1.00 92.94 85 ALA A C 1
ATOM 655 O O . ALA A 1 85 ? -11.052 0.977 3.690 1.00 92.94 85 ALA A O 1
ATOM 656 N N . ARG A 1 86 ? -9.409 1.915 2.508 1.00 94.06 86 ARG A N 1
ATOM 657 C CA . ARG A 1 86 ? -9.984 3.278 2.491 1.00 94.06 86 ARG A CA 1
ATOM 658 C C . ARG A 1 86 ? -11.357 3.377 1.826 1.00 94.06 86 ARG A C 1
ATOM 660 O O . ARG A 1 86 ? -12.046 4.382 1.971 1.00 94.06 86 ARG A O 1
ATOM 667 N N . ARG A 1 87 ? -11.771 2.365 1.056 1.00 93.19 87 ARG A N 1
ATOM 668 C CA . ARG A 1 87 ? -13.107 2.338 0.434 1.00 93.19 87 ARG A CA 1
ATOM 669 C C . ARG A 1 87 ? -14.214 2.083 1.451 1.00 93.19 87 ARG A C 1
ATOM 671 O O . ARG A 1 87 ? -15.363 2.417 1.178 1.00 93.19 87 ARG A O 1
ATOM 678 N N . THR A 1 88 ? -13.878 1.458 2.574 1.00 92.88 88 THR A N 1
ATOM 679 C CA . THR A 1 88 ? -14.819 0.988 3.598 1.00 92.88 88 THR A CA 1
ATOM 680 C C . THR A 1 88 ? -14.521 1.567 4.980 1.00 92.88 88 THR A C 1
ATOM 682 O O . THR A 1 88 ? -15.431 1.622 5.806 1.00 92.88 88 THR A O 1
ATOM 685 N N . ALA A 1 89 ? -13.299 2.052 5.224 1.00 94.00 89 ALA A N 1
ATOM 686 C CA . ALA A 1 89 ? -12.878 2.677 6.473 1.00 94.00 89 ALA A CA 1
ATOM 687 C C . ALA A 1 89 ? -12.399 4.128 6.263 1.00 94.00 89 ALA A C 1
ATOM 689 O O . ALA A 1 89 ? -11.738 4.414 5.263 1.00 94.00 89 ALA A O 1
ATOM 690 N N . PRO A 1 90 ? -12.699 5.050 7.198 1.00 94.12 90 PRO A N 1
ATOM 691 C CA . PRO A 1 90 ? -12.170 6.408 7.154 1.00 94.12 90 PRO A CA 1
ATOM 692 C C . PRO A 1 90 ? -10.670 6.440 7.496 1.00 94.12 90 PRO A C 1
ATOM 694 O O . PRO A 1 90 ? -10.143 5.546 8.165 1.00 94.12 90 PRO A O 1
ATOM 697 N N . ASP A 1 91 ? -9.982 7.492 7.044 1.00 93.88 91 ASP A N 1
ATOM 698 C CA . ASP A 1 91 ? -8.519 7.600 7.134 1.00 93.88 91 ASP A CA 1
ATOM 699 C C . ASP A 1 91 ? -8.010 7.588 8.595 1.00 93.88 91 ASP A C 1
ATOM 701 O O . ASP A 1 91 ? -6.961 7.006 8.868 1.00 93.88 91 ASP A O 1
ATOM 705 N N . ASP A 1 92 ? -8.759 8.141 9.558 1.00 94.12 92 ASP A N 1
ATOM 706 C CA . ASP A 1 92 ? -8.384 8.136 10.981 1.00 94.12 92 ASP A CA 1
ATOM 707 C C . ASP A 1 92 ? -8.392 6.725 11.589 1.00 94.12 92 ASP A C 1
ATOM 709 O O . ASP A 1 92 ? -7.470 6.362 12.322 1.00 94.12 92 ASP A O 1
ATOM 713 N N . VAL A 1 93 ? -9.391 5.908 11.239 1.00 94.19 93 VAL A N 1
ATOM 714 C CA . VAL A 1 93 ? -9.483 4.499 11.650 1.00 94.19 93 VAL A CA 1
ATOM 715 C C . VAL A 1 93 ? -8.325 3.706 11.055 1.00 94.19 93 VAL A C 1
ATOM 717 O O . VAL A 1 93 ? -7.697 2.919 11.762 1.00 94.19 93 VAL A O 1
ATOM 720 N N . LEU A 1 94 ? -7.996 3.941 9.783 1.00 92.81 94 LEU A N 1
ATOM 721 C CA . LEU A 1 94 ? -6.910 3.233 9.112 1.00 92.81 94 LEU A CA 1
ATOM 722 C C . LEU A 1 94 ? -5.535 3.594 9.692 1.00 92.81 94 LEU A C 1
ATOM 724 O O . LEU A 1 94 ? -4.730 2.700 9.940 1.00 92.81 94 LEU A O 1
ATOM 728 N N . VAL A 1 95 ? -5.270 4.874 9.978 1.00 93.56 95 VAL A N 1
ATOM 729 C CA . VAL A 1 95 ? -4.022 5.310 10.638 1.00 93.56 95 VAL A CA 1
ATOM 730 C C . VAL A 1 95 ? -3.848 4.620 11.989 1.00 93.56 95 VAL A C 1
ATOM 732 O O . VAL A 1 95 ? -2.766 4.117 12.300 1.00 93.56 95 VAL A O 1
ATOM 735 N N . ARG A 1 96 ? -4.916 4.582 12.790 1.00 90.50 96 ARG A N 1
ATOM 736 C CA . ARG A 1 96 ? -4.898 4.003 14.136 1.00 90.50 96 ARG A CA 1
ATOM 737 C C . ARG A 1 96 ? -4.705 2.485 14.086 1.00 90.50 96 ARG A C 1
ATOM 739 O O . ARG A 1 96 ? -3.861 1.957 14.809 1.00 90.50 96 ARG A O 1
ATOM 746 N N . ALA A 1 97 ? -5.377 1.813 13.150 1.00 89.69 97 ALA A N 1
ATOM 747 C CA . ALA A 1 97 ? -5.182 0.395 12.868 1.00 89.69 97 ALA A CA 1
ATOM 748 C C . ALA A 1 97 ? -3.731 0.075 12.461 1.00 89.69 97 ALA A C 1
ATOM 750 O O . ALA A 1 97 ? -3.112 -0.799 13.065 1.00 89.69 97 ALA A O 1
ATOM 751 N N . ILE A 1 98 ? -3.154 0.811 11.499 1.00 88.56 98 ILE A N 1
ATOM 752 C CA . ILE A 1 98 ? -1.760 0.625 11.049 1.00 88.56 98 ILE A CA 1
ATOM 753 C C . ILE A 1 98 ? -0.782 0.784 12.220 1.00 88.56 98 ILE A C 1
ATOM 755 O O . ILE A 1 98 ? 0.128 -0.031 12.378 1.00 88.56 98 ILE A O 1
ATOM 759 N N . ALA A 1 99 ? -0.978 1.801 13.063 1.00 87.50 99 ALA A N 1
ATOM 760 C CA . ALA A 1 99 ? -0.131 2.032 14.229 1.00 87.50 99 ALA A CA 1
ATOM 761 C C . ALA A 1 99 ? -0.208 0.876 15.243 1.00 87.50 99 ALA A C 1
ATOM 763 O O . ALA A 1 99 ? 0.829 0.406 15.708 1.00 87.50 99 ALA A O 1
ATOM 764 N N . LEU A 1 100 ? -1.410 0.376 15.551 1.00 83.94 100 LEU A N 1
ATOM 765 C CA . LEU A 1 100 ? -1.602 -0.744 16.482 1.00 83.94 100 LEU A CA 1
ATOM 766 C C . LEU A 1 100 ? -0.99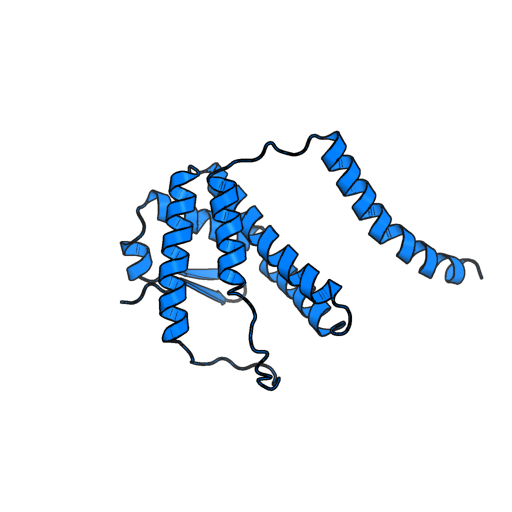2 -2.053 15.958 1.00 83.94 100 LEU A C 1
ATOM 768 O O . LEU A 1 100 ? -0.319 -2.756 16.712 1.00 83.94 100 LEU A O 1
ATOM 772 N N . VAL A 1 101 ? -1.161 -2.357 14.667 1.00 83.19 101 VAL A N 1
ATOM 773 C CA . VAL A 1 101 ? -0.549 -3.543 14.040 1.00 83.19 101 VAL A CA 1
ATOM 774 C C . VAL A 1 101 ? 0.980 -3.457 14.073 1.00 83.19 101 VAL A C 1
ATOM 776 O O . VAL A 1 101 ? 1.652 -4.452 14.358 1.00 83.19 101 VAL A O 1
ATOM 779 N N . ALA A 1 102 ? 1.547 -2.274 13.828 1.00 81.50 102 ALA A N 1
ATOM 780 C CA . ALA A 1 102 ? 2.992 -2.072 13.866 1.00 81.50 102 ALA A CA 1
ATOM 781 C C . ALA A 1 102 ? 3.580 -2.216 15.274 1.00 81.50 102 ALA A C 1
ATOM 783 O O . ALA A 1 102 ? 4.625 -2.849 15.434 1.00 81.50 102 ALA A O 1
ATOM 784 N N . LEU A 1 103 ? 2.891 -1.691 16.292 1.00 77.25 103 LEU A N 1
ATOM 785 C CA . LEU A 1 103 ? 3.289 -1.843 17.692 1.00 77.25 103 LEU A CA 1
ATOM 786 C C . LEU A 1 103 ? 3.304 -3.319 18.113 1.00 77.25 103 LEU A C 1
ATOM 788 O O . LEU A 1 103 ? 4.303 -3.778 18.664 1.00 77.25 103 LEU A O 1
ATOM 792 N N . GLY A 1 104 ? 2.262 -4.087 17.774 1.00 67.69 104 GLY A N 1
ATOM 793 C CA . GLY A 1 104 ? 2.227 -5.518 18.096 1.00 67.69 104 GLY A CA 1
ATOM 794 C C . GLY A 1 104 ? 3.269 -6.352 17.340 1.00 67.69 104 GLY A C 1
ATOM 795 O O . GLY A 1 104 ? 3.858 -7.286 17.889 1.00 67.69 104 GLY A O 1
ATOM 796 N N . SER A 1 105 ? 3.585 -5.966 16.102 1.00 64.62 105 SER A N 1
ATOM 797 C CA . SER A 1 105 ? 4.619 -6.634 15.299 1.00 64.62 105 SER A CA 1
ATOM 798 C C . SER A 1 105 ? 6.040 -6.378 15.826 1.00 64.62 105 SER A C 1
ATOM 800 O O . SER A 1 105 ? 6.880 -7.280 15.791 1.00 64.62 105 SER A O 1
ATOM 802 N N . GLY A 1 106 ? 6.312 -5.179 16.356 1.00 55.09 106 GLY A N 1
ATOM 803 C CA . GLY A 1 106 ? 7.607 -4.826 16.952 1.00 55.09 106 GLY A CA 1
ATOM 804 C C . GLY A 1 106 ? 7.941 -5.634 18.211 1.00 55.09 106 GLY A C 1
ATOM 805 O O . GLY A 1 106 ? 9.091 -6.019 18.418 1.00 55.09 106 GLY A O 1
ATOM 806 N N . GLU A 1 107 ? 6.934 -5.972 19.017 1.00 48.59 107 GLU A N 1
ATOM 807 C CA . GLU A 1 107 ? 7.096 -6.802 20.219 1.00 48.59 107 GLU A CA 1
ATOM 808 C C . GLU A 1 107 ? 7.347 -8.284 19.876 1.00 48.59 107 GLU A C 1
ATOM 810 O O . GLU A 1 107 ? 8.109 -8.969 20.564 1.00 48.59 107 GLU A O 1
ATOM 815 N N . ALA A 1 108 ? 6.774 -8.778 18.772 1.00 47.03 108 ALA A N 1
ATOM 816 C CA . ALA A 1 108 ? 6.991 -10.140 18.279 1.00 47.03 108 ALA A CA 1
ATOM 817 C C . ALA A 1 108 ? 8.409 -10.350 17.708 1.00 47.03 108 ALA A C 1
ATOM 819 O O . ALA A 1 108 ? 9.022 -11.397 17.937 1.00 47.03 108 ALA A O 1
ATOM 820 N N . GLY A 1 109 ? 8.968 -9.341 17.027 1.00 37.56 109 GLY A N 1
ATOM 821 C CA . GLY A 1 109 ? 10.333 -9.373 16.484 1.00 37.56 109 GLY A CA 1
ATOM 822 C C . GLY A 1 109 ? 11.433 -9.453 17.552 1.00 37.56 109 GLY A C 1
ATOM 823 O O . GLY A 1 109 ? 12.502 -9.999 17.290 1.00 37.56 109 GLY A O 1
ATOM 824 N N . ALA A 1 110 ? 11.157 -8.990 18.775 1.00 39.84 110 ALA A N 1
ATOM 825 C CA . ALA A 1 110 ? 12.088 -9.066 19.903 1.00 39.84 110 ALA A CA 1
ATOM 826 C C . ALA A 1 110 ? 12.076 -10.425 20.635 1.00 39.84 110 ALA A C 1
ATOM 828 O O . ALA A 1 110 ? 13.006 -10.717 21.384 1.00 39.84 110 ALA A O 1
ATOM 829 N N . SER A 1 111 ? 11.052 -11.267 20.426 1.00 34.81 111 SER A N 1
ATOM 830 C CA . SER A 1 111 ? 10.877 -12.548 21.143 1.00 34.81 111 SER A CA 1
ATOM 831 C C . SER A 1 111 ? 10.807 -13.793 20.242 1.00 34.81 111 SER A C 1
ATOM 833 O O . SER A 1 111 ? 10.714 -14.907 20.752 1.00 34.81 111 SER A O 1
ATOM 835 N N . GLY A 1 112 ? 10.876 -13.643 18.915 1.00 32.84 112 GLY A N 1
ATOM 836 C CA . GLY A 1 112 ? 10.613 -14.717 17.948 1.00 32.84 112 GLY A CA 1
ATOM 837 C C . GLY A 1 112 ? 11.770 -15.073 17.010 1.00 32.84 112 GLY A C 1
ATOM 838 O O . GLY A 1 112 ? 11.544 -15.219 15.813 1.00 32.84 112 GLY A O 1
ATOM 839 N N . SER A 1 113 ? 13.001 -15.238 17.507 1.00 36.69 113 SER A N 1
ATOM 840 C CA . SER A 1 113 ? 14.060 -15.907 16.727 1.00 36.69 113 SER A CA 1
ATOM 841 C C . SER A 1 113 ? 13.883 -17.426 16.835 1.00 36.69 113 SER A C 1
ATOM 843 O O . SER A 1 113 ? 14.420 -18.073 17.732 1.00 36.69 113 SER A O 1
ATOM 845 N N . GLY A 1 114 ? 13.048 -17.988 15.957 1.00 28.09 114 GLY A N 1
ATOM 846 C CA . GLY A 1 114 ? 12.669 -19.401 15.980 1.00 28.09 114 GLY A CA 1
ATOM 847 C C . GLY A 1 114 ? 12.143 -19.914 14.637 1.00 28.09 114 GLY A C 1
ATOM 848 O O . GLY A 1 114 ? 10.953 -20.137 14.491 1.00 28.09 114 GLY A O 1
ATOM 849 N N . ALA A 1 115 ? 13.071 -20.114 13.696 1.00 30.20 115 ALA A N 1
ATOM 850 C CA . ALA A 1 115 ? 13.061 -21.076 12.582 1.00 30.20 115 ALA A CA 1
ATOM 851 C C . ALA A 1 115 ? 11.862 -21.148 11.598 1.00 30.20 115 ALA A C 1
ATOM 853 O O . ALA A 1 115 ? 10.835 -21.756 11.877 1.00 30.20 115 ALA A O 1
ATOM 854 N N . VAL A 1 116 ? 12.139 -20.824 10.325 1.00 28.69 116 VAL A N 1
ATOM 855 C CA . VAL A 1 116 ? 12.371 -21.883 9.320 1.00 28.69 116 VAL A CA 1
ATOM 856 C C . VAL A 1 116 ? 13.426 -21.426 8.299 1.00 28.69 116 VAL A C 1
ATOM 858 O O . VAL A 1 116 ? 13.369 -20.324 7.764 1.00 28.69 116 VAL A O 1
ATOM 861 N N . SER A 1 117 ? 14.439 -22.272 8.105 1.00 35.00 117 SER A N 1
ATOM 862 C CA . SER A 1 117 ? 15.586 -22.082 7.212 1.00 35.00 117 SER A CA 1
ATOM 863 C C . SER A 1 117 ? 15.250 -22.375 5.751 1.00 35.00 117 SER A C 1
ATOM 865 O O . SER A 1 117 ? 14.530 -23.326 5.455 1.00 35.00 117 SER A O 1
ATOM 867 N N . GLY A 1 118 ? 15.904 -21.639 4.850 1.00 23.67 118 GLY A N 1
ATOM 868 C CA . GLY A 1 118 ? 16.028 -21.962 3.433 1.00 23.67 118 GLY A CA 1
ATOM 869 C C . GLY A 1 118 ? 17.100 -21.103 2.758 1.00 23.67 118 GLY A C 1
ATOM 870 O O . GLY A 1 118 ? 16.800 -20.006 2.314 1.00 23.67 118 GLY A O 1
ATOM 871 N N . ALA A 1 119 ? 18.312 -21.662 2.662 1.00 27.88 119 ALA A N 1
ATOM 872 C CA . ALA A 1 119 ? 19.521 -21.173 1.983 1.00 27.88 119 ALA A CA 1
ATOM 873 C C . ALA A 1 119 ? 20.371 -20.111 2.716 1.00 27.88 119 ALA A C 1
ATOM 875 O O . ALA A 1 119 ? 19.962 -18.988 2.987 1.00 27.88 119 ALA A O 1
ATOM 876 N N . ALA A 1 120 ? 21.601 -20.531 3.016 1.00 36.62 120 ALA A N 1
ATOM 877 C CA . ALA A 1 120 ? 22.640 -19.779 3.693 1.00 36.62 120 ALA A CA 1
ATOM 878 C C . ALA A 1 120 ? 23.031 -18.501 2.939 1.00 36.62 120 ALA A C 1
ATOM 880 O O . ALA A 1 120 ? 23.335 -18.521 1.747 1.00 36.62 120 ALA A O 1
ATOM 881 N N . SER A 1 121 ? 23.102 -17.399 3.673 1.00 30.50 121 SER A N 1
ATOM 882 C CA . SER A 1 121 ? 23.971 -16.266 3.375 1.00 30.50 121 SER A CA 1
ATOM 883 C C . SER A 1 121 ? 24.407 -15.681 4.715 1.00 30.50 121 SER A C 1
ATOM 885 O O . SER A 1 121 ? 23.585 -15.436 5.594 1.00 30.50 121 SER A O 1
ATOM 887 N N . GLU A 1 122 ? 25.721 -15.588 4.880 1.00 27.58 122 GLU A N 1
ATOM 888 C CA . GLU A 1 122 ? 26.444 -15.139 6.070 1.00 27.58 122 GLU A CA 1
ATOM 889 C C . GLU A 1 122 ? 25.903 -13.812 6.642 1.00 27.58 122 GLU A C 1
ATOM 891 O O . GLU A 1 122 ? 25.509 -12.930 5.870 1.00 27.58 122 GLU A O 1
ATOM 896 N N . PRO A 1 123 ? 25.937 -13.601 7.973 1.00 32.28 123 PRO A N 1
ATOM 897 C CA . PRO A 1 123 ? 25.547 -12.339 8.578 1.00 32.28 123 PRO A CA 1
ATOM 898 C C . PRO A 1 123 ? 26.692 -11.337 8.402 1.00 32.28 123 PRO A C 1
ATOM 900 O O . PRO A 1 123 ? 27.540 -11.159 9.274 1.00 32.28 123 PRO A O 1
ATOM 903 N N . SER A 1 124 ? 26.729 -10.671 7.251 1.00 31.00 124 SER A N 1
ATOM 904 C CA . SER A 1 124 ? 27.512 -9.446 7.112 1.00 31.00 124 SER A CA 1
ATOM 905 C C . SER A 1 124 ? 26.757 -8.337 7.832 1.00 31.00 124 SER A C 1
ATOM 907 O O . SER A 1 124 ? 25.733 -7.847 7.360 1.00 31.00 124 SER A O 1
ATOM 909 N N . VAL A 1 125 ? 27.246 -7.999 9.020 1.00 38.62 125 VAL A N 1
ATOM 910 C CA . VAL A 1 125 ? 26.799 -6.865 9.825 1.00 38.62 125 VAL A CA 1
ATOM 911 C C . VAL A 1 125 ? 27.165 -5.580 9.072 1.00 38.62 125 VAL A C 1
ATOM 913 O O . VAL A 1 125 ? 28.231 -5.009 9.287 1.00 38.62 125 VAL A O 1
ATOM 916 N N . GLU A 1 126 ? 26.308 -5.129 8.154 1.00 32.03 126 GLU A N 1
ATOM 917 C CA . GLU A 1 126 ? 26.348 -3.745 7.676 1.00 32.03 126 GLU A CA 1
ATOM 918 C C . GLU A 1 126 ? 25.722 -2.858 8.755 1.00 32.03 126 GLU A C 1
ATOM 920 O O . GLU A 1 126 ? 24.508 -2.787 8.943 1.00 32.03 126 GLU A O 1
ATOM 925 N N . ALA A 1 127 ? 26.602 -2.219 9.522 1.00 35.75 127 ALA A N 1
ATOM 926 C CA . ALA A 1 127 ? 26.259 -1.195 10.486 1.00 35.75 127 ALA A CA 1
ATOM 927 C C . ALA A 1 127 ? 25.623 0.019 9.784 1.00 35.75 127 ALA A C 1
ATOM 929 O O . ALA A 1 127 ? 26.224 0.605 8.886 1.00 35.75 127 ALA A O 1
ATOM 930 N N . GLY A 1 128 ? 24.449 0.441 10.265 1.00 37.09 128 GLY A N 1
ATOM 931 C CA . GLY A 1 128 ? 23.967 1.812 10.073 1.00 37.09 128 GLY A CA 1
ATOM 932 C C . GLY A 1 128 ? 22.881 2.044 9.022 1.00 37.09 128 GLY A C 1
ATOM 933 O O . GLY A 1 128 ? 22.878 3.111 8.416 1.00 37.09 128 GLY A O 1
ATOM 934 N N . MET A 1 129 ? 21.941 1.115 8.827 1.00 40.44 129 MET A N 1
ATOM 935 C CA . MET A 1 129 ? 20.723 1.416 8.065 1.00 40.44 129 MET A CA 1
ATOM 936 C C . MET A 1 129 ? 19.577 1.817 9.010 1.00 40.44 129 MET A C 1
ATOM 938 O O . MET A 1 129 ? 19.375 1.150 10.028 1.00 40.44 129 MET A O 1
ATOM 942 N N . PRO A 1 130 ? 18.844 2.909 8.720 1.00 42.91 130 PRO A N 1
ATOM 943 C CA . PRO A 1 130 ? 17.647 3.269 9.473 1.00 42.91 130 PRO A CA 1
ATOM 944 C C . PRO A 1 130 ? 16.594 2.165 9.339 1.00 42.91 130 PRO A C 1
ATOM 946 O O . PRO A 1 130 ? 16.564 1.459 8.337 1.00 42.91 130 PRO A O 1
ATOM 949 N N . ASP A 1 131 ? 15.730 2.029 10.343 1.00 55.06 131 ASP A N 1
ATOM 950 C CA . ASP A 1 131 ? 14.592 1.106 10.345 1.00 55.06 131 ASP A CA 1
ATOM 951 C C . ASP A 1 131 ? 13.692 1.332 9.106 1.00 55.06 131 ASP A C 1
ATOM 953 O O . ASP A 1 131 ? 12.847 2.231 9.061 1.00 55.06 131 ASP A O 1
ATOM 957 N N . GLU A 1 132 ? 13.936 0.550 8.049 1.00 62.50 132 GLU A N 1
ATOM 958 C CA . GLU A 1 132 ? 13.326 0.711 6.722 1.00 62.50 132 GLU A CA 1
ATOM 959 C C . GLU A 1 132 ? 11.820 0.403 6.743 1.00 62.50 132 GLU A C 1
ATOM 961 O O . GLU A 1 132 ? 11.049 0.985 5.972 1.00 62.50 132 GLU A O 1
ATOM 966 N N . GLY A 1 133 ? 11.390 -0.468 7.666 1.00 65.06 133 GLY A N 1
ATOM 967 C CA . GLY A 1 133 ? 9.978 -0.720 7.950 1.00 65.06 133 GLY A CA 1
ATOM 968 C C . GLY A 1 133 ? 9.302 0.516 8.542 1.00 65.06 133 GLY A C 1
ATOM 969 O O . GLY A 1 133 ? 8.237 0.926 8.070 1.00 65.06 133 GLY A O 1
ATOM 970 N N . GLY A 1 134 ? 9.969 1.173 9.495 1.00 70.25 134 GLY A N 1
ATOM 971 C CA . GLY A 1 134 ? 9.524 2.431 10.091 1.00 70.25 134 GLY A CA 1
ATOM 972 C C . GLY A 1 134 ? 9.359 3.562 9.071 1.00 70.25 134 GLY A C 1
ATOM 973 O O . GLY A 1 134 ? 8.355 4.273 9.099 1.00 70.25 134 GLY A O 1
ATOM 974 N N . ALA A 1 135 ? 10.280 3.699 8.111 1.00 75.94 135 ALA A N 1
ATOM 975 C CA . ALA A 1 135 ? 10.184 4.719 7.059 1.00 75.94 135 ALA A CA 1
ATOM 976 C C . ALA A 1 135 ? 8.981 4.501 6.118 1.00 75.94 135 ALA A C 1
ATOM 978 O O . ALA A 1 135 ? 8.259 5.450 5.796 1.00 75.94 135 ALA A O 1
ATOM 979 N N . SER A 1 136 ? 8.721 3.254 5.703 1.00 81.62 136 SER A N 1
ATOM 980 C CA . SER A 1 136 ? 7.549 2.929 4.875 1.00 81.62 136 SER A CA 1
ATOM 981 C C . SER A 1 136 ? 6.239 3.142 5.639 1.00 81.62 136 SER A C 1
ATOM 983 O O . SER A 1 136 ? 5.266 3.636 5.069 1.00 81.62 136 SER A O 1
ATOM 985 N N . LEU A 1 137 ? 6.204 2.812 6.932 1.00 84.38 137 LEU A N 1
ATOM 986 C CA . LEU A 1 137 ? 5.053 3.078 7.793 1.00 84.38 137 LEU A CA 1
ATOM 987 C C . LEU A 1 137 ? 4.798 4.580 7.952 1.00 84.38 137 LEU A C 1
ATOM 989 O O . LEU A 1 137 ? 3.662 5.029 7.798 1.00 84.38 137 LEU A O 1
ATOM 993 N N . ALA A 1 138 ? 5.848 5.364 8.199 1.00 86.81 138 ALA A N 1
ATOM 994 C CA . ALA A 1 138 ? 5.747 6.813 8.321 1.00 86.81 138 ALA A CA 1
ATOM 995 C C . ALA A 1 138 ? 5.195 7.451 7.037 1.00 86.81 138 ALA A C 1
ATOM 997 O O . ALA A 1 138 ? 4.332 8.325 7.110 1.00 86.81 138 ALA A O 1
ATOM 998 N N . SER A 1 139 ? 5.623 6.972 5.863 1.00 88.44 139 SER A N 1
ATOM 999 C CA . SER A 1 139 ? 5.084 7.420 4.573 1.00 88.44 139 SER A CA 1
ATOM 1000 C C . SER A 1 139 ? 3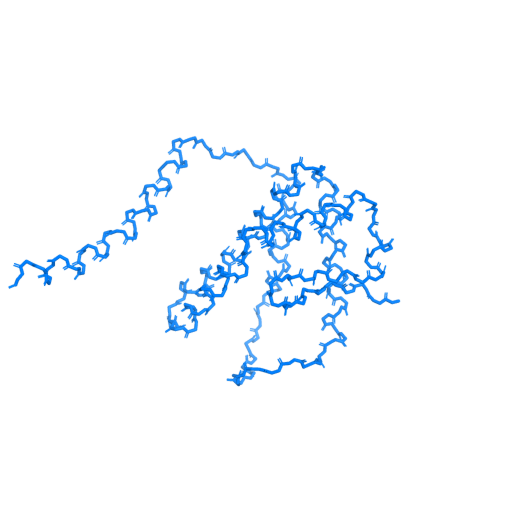.589 7.113 4.427 1.00 88.44 139 SER A C 1
ATOM 1002 O O . SER A 1 139 ? 2.822 7.997 4.042 1.00 88.44 139 SER A O 1
ATOM 1004 N N . ARG A 1 140 ? 3.147 5.902 4.792 1.00 90.38 140 ARG A N 1
ATOM 1005 C CA . ARG A 1 140 ? 1.726 5.507 4.752 1.00 90.38 140 ARG A CA 1
ATOM 1006 C C . ARG A 1 140 ? 0.867 6.378 5.664 1.00 90.38 140 ARG A C 1
ATOM 1008 O O . ARG A 1 140 ? -0.147 6.909 5.222 1.00 90.38 140 ARG A O 1
ATOM 1015 N N . VAL A 1 141 ? 1.296 6.579 6.910 1.00 90.06 141 VAL A N 1
ATOM 1016 C CA . VAL A 1 141 ? 0.582 7.429 7.875 1.00 90.06 141 VAL A CA 1
ATOM 1017 C C . VAL A 1 141 ? 0.556 8.883 7.403 1.00 90.06 141 VAL A C 1
ATOM 1019 O O . VAL A 1 141 ? -0.504 9.504 7.394 1.00 90.06 141 VAL A O 1
ATOM 1022 N N . SER A 1 142 ? 1.690 9.417 6.942 1.00 90.56 142 SER A N 1
ATOM 1023 C CA . SER A 1 142 ? 1.779 10.780 6.406 1.00 90.56 142 SER A CA 1
ATOM 1024 C C . SER A 1 142 ? 0.810 11.002 5.243 1.00 90.56 142 SER A C 1
ATOM 1026 O O . SER A 1 142 ? 0.098 12.006 5.231 1.00 90.56 142 SER A O 1
ATOM 1028 N N . ARG A 1 143 ? 0.714 10.037 4.324 1.00 91.50 143 ARG A N 1
ATOM 1029 C CA . ARG A 1 143 ? -0.198 10.062 3.175 1.00 91.50 143 ARG A CA 1
ATOM 1030 C C . ARG A 1 143 ? -1.678 10.093 3.573 1.00 91.50 143 ARG A C 1
ATOM 1032 O O . ARG A 1 143 ? -2.466 10.740 2.892 1.00 91.50 143 ARG A O 1
ATOM 1039 N N . LEU A 1 144 ? -2.061 9.400 4.646 1.00 89.62 144 LEU A N 1
ATOM 1040 C CA . LEU A 1 144 ? -3.443 9.395 5.148 1.00 89.62 144 LEU A CA 1
ATOM 1041 C C . LEU A 1 144 ? -3.785 10.682 5.907 1.00 89.62 144 LEU A C 1
ATOM 1043 O O . LEU A 1 144 ? -4.893 11.193 5.795 1.00 89.62 144 LEU A O 1
ATOM 1047 N N . LEU A 1 145 ? -2.825 11.229 6.655 1.00 90.75 145 LEU A N 1
ATOM 1048 C CA . LEU A 1 145 ? -3.009 12.476 7.399 1.00 90.75 145 LEU A CA 1
ATOM 1049 C C . LEU A 1 145 ? -2.984 13.714 6.498 1.00 90.75 145 LEU A C 1
ATOM 1051 O O . LEU A 1 145 ? -3.607 14.723 6.820 1.00 90.75 145 LEU A O 1
ATOM 1055 N N . THR A 1 146 ? -2.262 13.645 5.378 1.00 90.25 146 THR A N 1
ATOM 1056 C CA . THR A 1 146 ? -2.109 14.750 4.425 1.00 90.25 146 THR A CA 1
ATOM 1057 C C . THR A 1 146 ? -2.406 14.253 3.007 1.00 90.25 146 THR A C 1
ATOM 1059 O O . THR A 1 146 ? -1.475 14.005 2.239 1.00 90.25 146 THR A O 1
ATOM 1062 N N . PRO A 1 147 ? -3.690 14.065 2.641 1.00 83.31 147 PRO A N 1
ATOM 1063 C CA . PRO A 1 147 ? -4.045 13.530 1.335 1.00 83.31 147 PRO A CA 1
ATOM 1064 C C . PRO A 1 147 ? -3.590 14.467 0.214 1.00 83.31 147 PRO A C 1
ATOM 1066 O O . PRO A 1 147 ? -4.055 15.604 0.108 1.00 83.31 147 PRO A O 1
ATOM 1069 N N . GLU A 1 148 ? -2.701 13.983 -0.647 1.00 83.00 148 GLU A N 1
ATOM 1070 C CA . GLU A 1 148 ? -2.321 14.711 -1.853 1.00 83.00 148 GLU A CA 1
ATOM 1071 C C . GLU A 1 148 ? -3.382 14.551 -2.955 1.00 83.00 148 GLU A C 1
ATOM 1073 O O . GLU A 1 148 ? -4.016 13.492 -3.069 1.00 83.00 148 GLU A O 1
ATOM 1078 N N . PRO A 1 149 ? -3.602 15.584 -3.790 1.00 84.94 149 PRO A N 1
ATOM 1079 C CA . PRO A 1 149 ? -4.514 15.475 -4.918 1.00 84.94 149 PRO A CA 1
ATOM 1080 C C . PRO A 1 149 ? -4.021 14.405 -5.908 1.00 84.94 149 PRO A C 1
ATOM 1082 O O . PRO A 1 149 ? -2.824 14.334 -6.197 1.00 84.94 149 PRO A O 1
ATOM 1085 N N . PRO A 1 150 ? -4.924 13.583 -6.474 1.00 86.31 150 PRO A N 1
ATOM 1086 C CA . PRO A 1 150 ? -4.531 12.560 -7.431 1.00 86.31 150 PRO A CA 1
ATOM 1087 C C . PRO A 1 150 ? -3.971 13.189 -8.710 1.00 86.31 150 PRO A C 1
ATOM 1089 O O . PRO A 1 150 ? -4.373 14.281 -9.121 1.00 86.31 150 PRO A O 1
ATOM 1092 N N . LEU A 1 151 ? -3.083 12.453 -9.382 1.00 88.69 151 LEU A N 1
ATOM 1093 C CA . LEU A 1 151 ? -2.544 12.859 -10.677 1.00 88.69 151 LEU A CA 1
ATOM 1094 C C . LEU A 1 151 ? -3.667 13.058 -11.703 1.00 88.69 151 LEU A C 1
ATOM 1096 O O . LEU A 1 151 ? -4.609 12.266 -11.802 1.00 88.69 151 LEU A O 1
ATOM 1100 N N . GLY A 1 152 ? -3.543 14.108 -12.514 1.00 94.31 152 GLY A N 1
ATOM 1101 C CA . GLY A 1 152 ? -4.459 14.349 -13.622 1.00 94.31 152 GLY A CA 1
ATOM 1102 C C . GLY A 1 152 ? -4.296 13.295 -14.721 1.00 94.31 152 GLY A C 1
ATOM 1103 O O . GLY A 1 152 ? -3.207 12.762 -14.928 1.00 94.31 152 GLY A O 1
ATOM 1104 N N . ARG A 1 153 ? -5.355 13.043 -15.504 1.00 95.00 153 ARG A N 1
ATOM 1105 C CA . ARG A 1 153 ? -5.343 12.027 -16.581 1.00 95.00 153 ARG A CA 1
ATOM 1106 C C . ARG A 1 153 ? -4.154 12.166 -17.534 1.00 95.00 153 ARG A C 1
ATOM 1108 O O . ARG A 1 153 ? -3.560 11.159 -17.891 1.00 95.00 153 ARG A O 1
ATOM 1115 N N . ALA A 1 154 ? -3.793 13.397 -17.902 1.00 95.12 154 ALA A N 1
ATOM 1116 C CA . ALA A 1 154 ? -2.657 13.669 -18.782 1.00 95.12 154 ALA A CA 1
ATOM 1117 C C . ALA A 1 154 ? -1.319 13.217 -18.169 1.00 95.12 154 ALA A C 1
ATOM 1119 O O . ALA A 1 154 ? -0.499 12.602 -18.850 1.00 95.12 154 ALA A O 1
ATOM 1120 N N . GLN A 1 155 ? -1.121 13.472 -16.872 1.00 94.94 155 GLN A N 1
ATOM 1121 C CA . GLN A 1 155 ? 0.064 13.028 -16.140 1.00 94.94 155 GLN A CA 1
ATOM 1122 C C . GLN A 1 155 ? 0.087 11.504 -16.039 1.00 94.94 155 GLN A C 1
ATOM 1124 O O . GLN A 1 155 ? 1.104 10.894 -16.349 1.00 94.94 155 GLN A O 1
ATOM 1129 N N . THR A 1 156 ? -1.044 10.874 -15.704 1.00 94.12 156 THR A N 1
ATOM 1130 C CA . THR A 1 156 ? -1.154 9.410 -15.674 1.00 94.12 156 THR A CA 1
ATOM 1131 C C . THR A 1 156 ? -0.809 8.799 -17.029 1.00 94.12 156 THR A C 1
ATOM 1133 O O . THR A 1 156 ? -0.002 7.876 -17.096 1.00 94.12 156 THR A O 1
ATOM 1136 N N . THR A 1 157 ? -1.358 9.331 -18.126 1.00 95.62 157 THR A N 1
ATOM 1137 C CA . THR A 1 157 ? -1.039 8.838 -19.471 1.00 95.62 157 THR A CA 1
ATOM 1138 C C . THR A 1 157 ? 0.428 9.040 -19.817 1.00 95.62 157 THR A C 1
ATOM 1140 O O . THR A 1 157 ? 1.025 8.124 -20.364 1.00 95.62 157 THR A O 1
ATOM 1143 N N . ALA A 1 158 ? 1.025 10.182 -19.463 1.00 96.50 158 ALA A N 1
ATOM 1144 C CA . ALA A 1 158 ? 2.439 10.449 -19.718 1.00 96.50 158 ALA A CA 1
ATOM 1145 C C . ALA A 1 158 ? 3.356 9.489 -18.943 1.00 96.50 158 ALA A C 1
ATOM 1147 O O . ALA A 1 158 ? 4.327 8.979 -19.495 1.00 96.50 158 ALA A O 1
ATOM 1148 N N . VAL A 1 159 ? 3.031 9.194 -17.681 1.00 94.88 159 VAL A N 1
ATOM 1149 C CA . VAL A 1 159 ? 3.777 8.224 -16.865 1.00 94.88 159 VAL A CA 1
ATOM 1150 C C . VAL A 1 159 ? 3.662 6.816 -17.452 1.00 94.88 159 VAL A C 1
ATOM 1152 O O . VAL A 1 159 ? 4.669 6.116 -17.568 1.00 94.88 159 VAL A O 1
ATOM 1155 N N . LEU A 1 160 ? 2.462 6.399 -17.867 1.00 95.38 160 LEU A N 1
ATOM 1156 C CA . LEU A 1 160 ? 2.249 5.081 -18.473 1.00 95.38 160 LEU A CA 1
ATOM 1157 C C . LEU A 1 160 ? 2.957 4.945 -19.826 1.00 95.38 160 LEU A C 1
ATOM 1159 O O . LEU A 1 160 ? 3.596 3.923 -20.075 1.00 95.38 160 LEU A O 1
ATOM 1163 N N . THR A 1 161 ? 2.892 5.965 -20.686 1.00 96.12 161 THR A N 1
ATOM 1164 C CA . THR A 1 161 ? 3.583 5.940 -21.983 1.00 96.12 161 THR A CA 1
ATOM 1165 C C . THR A 1 161 ? 5.094 5.943 -21.806 1.00 96.12 161 THR A C 1
ATOM 1167 O O . THR A 1 161 ? 5.771 5.142 -22.447 1.00 96.12 161 THR A O 1
ATOM 1170 N N . ALA A 1 162 ? 5.630 6.766 -20.900 1.00 96.25 162 ALA A N 1
ATOM 1171 C CA . ALA A 1 162 ? 7.056 6.780 -20.586 1.00 96.25 162 ALA A CA 1
ATOM 1172 C C . ALA A 1 162 ? 7.530 5.421 -20.048 1.00 96.25 162 ALA A C 1
ATOM 1174 O O . ALA A 1 162 ? 8.542 4.902 -20.512 1.00 96.25 162 ALA A O 1
ATOM 1175 N N . SER A 1 163 ? 6.766 4.807 -19.139 1.00 93.62 163 SER A N 1
ATOM 1176 C CA . SER A 1 163 ? 7.067 3.471 -18.605 1.00 93.62 163 SER A CA 1
ATOM 1177 C C . SER A 1 163 ? 7.063 2.404 -19.70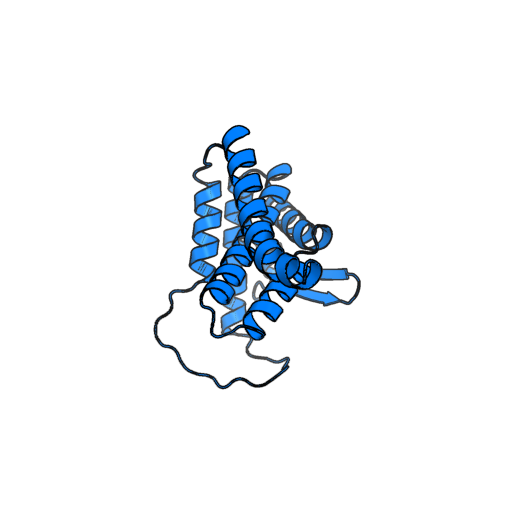6 1.00 93.62 163 SER A C 1
ATOM 1179 O O . SER A 1 163 ? 7.982 1.591 -19.784 1.00 93.62 163 SER A O 1
ATOM 1181 N N . GLY A 1 164 ? 6.066 2.432 -20.599 1.00 94.44 164 GLY A N 1
ATOM 1182 C CA . GLY A 1 164 ? 5.980 1.515 -21.738 1.00 94.44 164 GLY A CA 1
ATOM 1183 C C . GLY A 1 164 ? 7.148 1.668 -22.715 1.00 94.44 164 GLY A C 1
ATOM 1184 O O . GLY A 1 164 ? 7.737 0.671 -23.130 1.00 94.44 164 GLY A O 1
ATOM 1185 N N . LEU A 1 165 ? 7.538 2.905 -23.036 1.00 95.06 165 LEU A N 1
ATOM 1186 C CA . LEU A 1 165 ? 8.699 3.187 -23.886 1.00 95.06 165 LEU A CA 1
ATOM 1187 C C . LEU A 1 165 ? 10.007 2.718 -23.245 1.00 95.06 165 LEU A C 1
ATOM 1189 O O . LEU A 1 165 ? 10.843 2.136 -23.932 1.00 95.06 165 LEU A O 1
ATOM 1193 N N . LEU A 1 166 ? 10.169 2.919 -21.936 1.00 91.69 166 LEU A N 1
ATOM 1194 C CA . LEU A 1 166 ? 11.371 2.517 -21.205 1.00 91.69 166 LEU A CA 1
ATOM 1195 C C . LEU A 1 166 ? 11.586 0.997 -21.229 1.00 91.69 166 LEU A C 1
ATOM 1197 O O . LEU A 1 166 ? 12.727 0.544 -21.237 1.00 91.69 166 LEU A O 1
ATOM 1201 N N . LEU A 1 167 ? 10.506 0.214 -21.308 1.00 88.81 167 LEU A N 1
ATOM 1202 C CA . LEU A 1 167 ? 10.575 -1.235 -21.498 1.00 88.81 167 LEU A CA 1
ATOM 1203 C C . LEU A 1 167 ? 10.778 -1.624 -22.970 1.00 88.81 167 LEU A C 1
ATOM 1205 O O . LEU A 1 167 ? 11.608 -2.486 -23.261 1.00 88.81 167 LEU A O 1
ATOM 1209 N N . ALA A 1 168 ? 10.040 -0.998 -23.894 1.00 91.38 168 ALA A N 1
ATOM 1210 C CA . ALA A 1 168 ? 9.991 -1.385 -25.306 1.00 91.38 168 ALA A CA 1
ATOM 1211 C C . ALA A 1 168 ? 11.244 -0.986 -26.102 1.00 91.38 168 ALA A C 1
ATOM 1213 O O . ALA A 1 168 ? 11.728 -1.758 -26.923 1.00 91.38 168 ALA A O 1
ATOM 1214 N N . VAL A 1 169 ? 11.795 0.209 -25.872 1.00 92.31 169 VAL A N 1
ATOM 1215 C CA . VAL A 1 169 ? 12.947 0.720 -26.635 1.00 92.31 169 VAL A CA 1
ATOM 1216 C C . VAL A 1 169 ? 14.182 -0.186 -26.509 1.00 92.31 169 VAL A C 1
ATOM 1218 O O . VAL A 1 169 ? 14.689 -0.617 -27.546 1.00 92.31 169 VAL A O 1
ATOM 1221 N N . PRO A 1 170 ? 14.675 -0.533 -25.301 1.00 88.06 170 PRO A N 1
ATOM 1222 C CA . PRO A 1 170 ? 15.850 -1.394 -25.184 1.00 88.06 170 PRO A CA 1
ATOM 1223 C C . PRO A 1 170 ? 15.592 -2.820 -25.689 1.00 88.06 170 PRO A C 1
ATOM 1225 O O . PRO A 1 170 ? 16.477 -3.406 -26.306 1.00 88.06 170 PRO A O 1
ATOM 1228 N N . THR A 1 171 ? 14.389 -3.376 -25.498 1.00 88.06 171 THR A N 1
ATOM 1229 C CA . THR A 1 171 ? 14.057 -4.716 -26.021 1.00 88.06 171 THR A CA 1
ATOM 1230 C C . THR A 1 171 ? 14.034 -4.749 -27.547 1.00 88.06 171 THR A C 1
ATOM 1232 O O . THR A 1 171 ? 14.612 -5.657 -28.142 1.00 88.06 171 THR A O 1
ATOM 1235 N N . VAL A 1 172 ? 13.427 -3.752 -28.196 1.00 90.31 172 VAL A N 1
ATOM 1236 C CA . VAL A 1 172 ? 13.394 -3.643 -29.663 1.00 90.31 172 VAL A CA 1
ATOM 1237 C C . VAL A 1 172 ? 14.803 -3.455 -30.228 1.00 90.31 172 VAL A C 1
ATOM 1239 O O . VAL A 1 172 ? 15.172 -4.157 -31.167 1.00 90.31 172 VAL A O 1
ATOM 1242 N N . LEU A 1 173 ? 15.617 -2.571 -29.639 1.00 90.88 173 LEU A N 1
ATOM 1243 C CA . LEU A 1 173 ? 17.000 -2.348 -30.081 1.00 90.88 173 LEU A CA 1
ATOM 1244 C C . LEU A 1 173 ? 17.874 -3.606 -29.981 1.00 90.88 173 LEU A C 1
ATOM 1246 O O . LEU A 1 173 ? 18.755 -3.788 -30.816 1.00 90.88 173 LEU A O 1
ATOM 1250 N N . LEU A 1 174 ? 17.630 -4.477 -28.996 1.00 88.69 174 LEU A N 1
ATOM 1251 C CA . LEU A 1 174 ? 18.359 -5.740 -28.845 1.00 88.69 174 LEU A CA 1
ATOM 1252 C C . LEU A 1 174 ? 17.894 -6.828 -29.826 1.00 88.69 174 LEU A C 1
ATOM 1254 O O . LEU A 1 174 ? 18.716 -7.616 -30.285 1.00 88.69 174 LEU A O 1
ATOM 1258 N N . LEU A 1 175 ? 16.597 -6.893 -30.144 1.00 88.69 175 LEU A N 1
ATOM 1259 C CA . LEU A 1 175 ? 16.013 -7.993 -30.926 1.00 88.69 175 LEU A CA 1
ATOM 1260 C C . LEU A 1 175 ? 15.980 -7.734 -32.438 1.00 88.69 175 LEU A C 1
ATOM 1262 O O . LEU A 1 175 ? 16.175 -8.663 -33.218 1.00 88.69 175 LEU A O 1
ATOM 1266 N N . VAL A 1 176 ? 15.743 -6.493 -32.874 1.00 86.00 176 VAL A N 1
ATOM 1267 C CA . VAL A 1 176 ? 15.583 -6.157 -34.302 1.00 86.00 176 VAL A CA 1
ATOM 1268 C C . VAL A 1 176 ? 16.828 -6.470 -35.146 1.00 86.00 176 VAL A C 1
ATOM 1270 O O . VAL A 1 176 ? 16.661 -7.070 -36.207 1.00 86.00 176 VAL A O 1
ATOM 1273 N N . PRO A 1 177 ? 18.066 -6.155 -34.719 1.00 84.19 177 PRO A N 1
ATOM 1274 C CA . PRO A 1 177 ? 19.255 -6.460 -35.518 1.00 84.19 177 PRO A CA 1
ATOM 1275 C C . PRO A 1 177 ? 19.442 -7.960 -35.785 1.00 84.19 177 PRO A C 1
ATOM 1277 O O . PRO A 1 177 ? 19.946 -8.326 -36.839 1.00 84.19 177 PRO A O 1
ATOM 1280 N N . GLY A 1 178 ? 19.008 -8.823 -34.859 1.00 76.75 178 GLY A N 1
ATOM 1281 C CA . GLY A 1 178 ? 19.100 -10.281 -34.996 1.00 76.75 178 GLY A CA 1
ATOM 1282 C C . GLY A 1 178 ? 17.997 -10.922 -35.845 1.00 76.75 178 GLY A C 1
ATOM 1283 O O . GLY A 1 178 ? 18.075 -12.111 -36.126 1.00 76.75 178 GLY A O 1
ATOM 1284 N N . LEU A 1 179 ? 16.968 -10.163 -36.235 1.00 73.69 179 LEU A N 1
ATOM 1285 C CA . LEU A 1 179 ? 15.875 -10.628 -37.102 1.00 73.69 179 LEU A CA 1
ATOM 1286 C C . LEU A 1 179 ? 16.009 -10.132 -38.548 1.00 73.69 179 LEU A C 1
ATOM 1288 O O . LEU A 1 179 ? 15.327 -10.642 -39.433 1.00 73.69 179 LEU A O 1
ATOM 1292 N N . VAL A 1 180 ? 16.835 -9.107 -38.771 1.00 75.62 180 VAL A N 1
ATOM 1293 C CA . VAL A 1 180 ? 17.002 -8.428 -40.068 1.00 75.62 180 VAL A CA 1
ATOM 1294 C C . VAL A 1 180 ? 18.354 -8.767 -40.728 1.00 75.62 180 VAL A C 1
ATOM 1296 O O . VAL A 1 180 ? 18.585 -8.367 -41.868 1.00 75.62 180 VAL A O 1
ATOM 1299 N N . GLY A 1 181 ? 19.231 -9.513 -40.046 1.00 55.47 181 GLY A N 1
ATOM 1300 C CA . GLY A 1 181 ? 20.499 -10.040 -40.576 1.00 55.47 181 GLY A CA 1
ATOM 1301 C C . GLY A 1 181 ? 20.442 -11.539 -40.818 1.00 55.47 181 GLY A C 1
ATOM 1302 O O . GLY A 1 181 ? 21.076 -11.981 -41.800 1.00 55.47 181 GLY A O 1
#

Radius of gyration: 19.92 Å; chains: 1; bounding box: 42×39×66 Å

pLDDT: mean 75.27, std 22.25, range [23.67, 96.5]

Sequence (181 aa):
PAPVAYCLPGGSRSVTVLSDGLMEALTPAELSAVVDHERAHLTQRHHLLLWAFEAWRQALPWLPTSRLSRQAVSSLVEMLADDVARRTAPDDVLVRAIALVALGSGEAGASGSGAVSGAASEPSVEAGMPDEGGASLASRVSRLLTPEPPLGRAQTTAVLTASGLLLAVPTVLLLVPGLVG

Foldseek 3Di:
DFFDWDWDPPPLDTDTDTDPVLVVVADPLLVLLVVQLVVLCNVVVLVVVLVVLVVVCVVCVVDPVSVVVSLVSVLVSSLVSNVRSVVPHALVSPLVSLVSNVVSNVVCVVPDPDDDDDDDDDPPPPPDDPPSVVVSNVVSNCCSVDPDDDDDPVVVVVVVVVVVCVVPVVVCVVVVVVVVD